Protein AF-A0AAE8JWR7-F1 (afdb_monomer)

Solvent-accessible surface area (backbone atoms only — not comparable to full-atom values): 7747 Å² total; per-residue (Å²): 88,60,59,65,15,40,36,37,37,22,40,83,88,65,50,77,41,30,56,37,60,14,38,91,87,15,54,72,77,66,66,55,80,62,84,82,65,73,45,80,43,56,35,34,37,34,39,30,42,90,88,67,53,69,51,78,73,47,78,49,76,48,76,40,84,80,80,75,82,65,78,40,45,83,74,44,78,41,83,70,53,89,47,20,29,38,39,32,32,39,33,50,57,68,29,57,35,38,34,21,43,77,88,66,48,76,28,30,65,46,55,16,38,91,86,11,44,33,75,40,62,34,80,42,59,53,76,94,75,92,77,57,74,48,65,47,85

Radius of gyration: 26.04 Å; Cα contacts (8 Å, |Δi|>4): 315; chains: 1; bounding box: 54×27×62 Å

Secondary structure (DSSP, 8-state):
--TTPEEEEE-TT--EEEEEE--TTS------SSPPPSEEEEEEEEEE-TT-PBPPPEEEEEEE--PPPPPPEEEEEEEEETTEEEEEEE-STT-EEEEE-TTS-EEEEEE--TTSEEEEE-SSPPPSS----EEE-

Mean predicted aligned error: 6.58 Å

Sequence (137 aa):
AEPGSTVIIRDEDGNELGRDTADENGDFEIVLDEPLTDGAHDLELIAQDKAGNESDPTKTTVDVDTEAPAAPILEAFDDIVDGTGIVRGSAEPGSTVVIRDADGREIGRGTADSDGRFAFRTTVPLEPGAHLLSVVA

Structure (mmCIF, N/CA/C/O backbone):
data_AF-A0AAE8JWR7-F1
#
_entry.id   AF-A0AAE8JWR7-F1
#
loop_
_atom_site.group_PDB
_atom_site.id
_atom_site.type_symbol
_atom_site.label_atom_id
_atom_site.label_alt_id
_atom_site.label_comp_id
_atom_site.label_asym_id
_atom_site.label_entity_id
_atom_site.label_seq_id
_atom_site.pdbx_PDB_ins_code
_atom_site.Cartn_x
_atom_site.Cartn_y
_atom_site.Cartn_z
_atom_site.occupancy
_atom_site.B_iso_or_equiv
_atom_site.auth_seq_id
_atom_site.auth_comp_id
_atom_site.auth_asym_id
_atom_site.auth_atom_id
_atom_site.pdbx_PDB_model_num
ATOM 1 N N . ALA A 1 1 ? -10.090 -0.420 28.018 1.00 87.81 1 ALA A N 1
ATOM 2 C CA . ALA A 1 1 ? -11.481 -0.587 28.494 1.00 87.81 1 ALA A CA 1
ATOM 3 C C . ALA A 1 1 ? -11.460 -1.165 29.911 1.00 87.81 1 ALA A C 1
ATOM 5 O O . ALA A 1 1 ? -10.375 -1.429 30.415 1.00 87.81 1 ALA A O 1
ATOM 6 N N . GLU A 1 2 ? -12.594 -1.318 30.600 1.00 93.38 2 GLU A N 1
ATOM 7 C CA . GLU A 1 2 ? -12.579 -2.014 31.897 1.00 93.38 2 GLU A CA 1
ATOM 8 C C . GLU A 1 2 ? -12.230 -3.501 31.702 1.00 93.38 2 GLU A C 1
ATOM 10 O O . GLU A 1 2 ? -12.697 -4.097 30.725 1.00 93.38 2 GLU A O 1
ATOM 15 N N . PRO A 1 3 ? -11.460 -4.129 32.607 1.00 96.69 3 PRO A N 1
ATOM 16 C CA . PRO A 1 3 ? -11.153 -5.549 32.502 1.00 96.69 3 PRO A CA 1
ATOM 17 C C . PRO A 1 3 ? -12.389 -6.441 32.373 1.00 96.69 3 PRO A C 1
ATOM 19 O O . PRO A 1 3 ? -13.305 -6.403 33.202 1.00 96.69 3 PRO A O 1
ATOM 22 N N . GLY A 1 4 ? -12.412 -7.277 31.337 1.00 95.12 4 GLY A N 1
ATOM 23 C CA . GLY A 1 4 ? -13.526 -8.174 31.043 1.00 95.12 4 GLY A CA 1
ATOM 24 C C . GLY A 1 4 ? -14.781 -7.498 30.476 1.00 95.12 4 GLY A C 1
ATOM 25 O O . GLY A 1 4 ? -15.827 -8.151 30.445 1.00 95.12 4 GLY A O 1
ATOM 26 N N . SER A 1 5 ? -14.708 -6.223 30.076 1.00 97.94 5 SER A N 1
ATOM 27 C CA . SER A 1 5 ? -15.733 -5.572 29.242 1.00 97.94 5 SER A CA 1
ATOM 28 C C . SER A 1 5 ? -15.616 -6.029 27.786 1.00 97.94 5 SER A C 1
ATOM 30 O O . SER A 1 5 ? -14.538 -6.416 27.340 1.00 97.94 5 SER A O 1
ATOM 32 N N . THR A 1 6 ? -16.723 -6.006 27.045 1.00 98.25 6 THR A N 1
ATOM 33 C CA . THR A 1 6 ? -16.723 -6.273 25.598 1.00 98.25 6 THR A CA 1
ATOM 34 C C . THR A 1 6 ? -16.490 -4.967 24.855 1.00 98.25 6 THR A C 1
ATOM 36 O O . THR A 1 6 ? -17.251 -4.021 25.033 1.00 98.25 6 THR A O 1
ATOM 39 N N . VAL A 1 7 ? -15.463 -4.907 24.020 1.00 98.25 7 VAL A N 1
ATOM 40 C CA . VAL A 1 7 ? -15.210 -3.795 23.105 1.00 98.25 7 VAL A CA 1
ATOM 41 C C . VAL A 1 7 ? -15.809 -4.143 21.748 1.00 98.25 7 VAL A C 1
ATOM 43 O O . VAL A 1 7 ? -15.621 -5.253 21.258 1.00 98.25 7 VAL A O 1
ATOM 46 N N . ILE A 1 8 ? -16.555 -3.210 21.165 1.00 98.19 8 ILE A N 1
ATOM 47 C CA . ILE A 1 8 ? -17.293 -3.388 19.912 1.00 98.19 8 ILE A CA 1
ATOM 48 C C . ILE A 1 8 ? -16.839 -2.306 18.932 1.00 98.19 8 ILE A C 1
ATOM 50 O O . ILE A 1 8 ? -16.802 -1.132 19.307 1.00 98.19 8 ILE A O 1
ATOM 54 N N . ILE A 1 9 ? -16.524 -2.698 17.696 1.00 98.12 9 ILE A N 1
ATOM 55 C CA . ILE A 1 9 ? -16.239 -1.798 16.571 1.00 98.12 9 ILE A CA 1
ATOM 56 C C . ILE A 1 9 ? -17.472 -1.748 15.666 1.00 98.12 9 ILE A C 1
ATOM 58 O O . ILE A 1 9 ? -18.018 -2.794 15.309 1.00 98.12 9 ILE A O 1
ATOM 62 N N . ARG A 1 10 ? -17.899 -0.544 15.282 1.00 97.56 10 ARG A N 1
ATOM 63 C CA . ARG A 1 10 ? -19.011 -0.293 14.356 1.00 97.56 10 ARG A CA 1
ATOM 64 C C . ARG A 1 10 ? -18.600 0.638 13.216 1.00 97.56 10 ARG A C 1
ATOM 66 O O . ARG A 1 10 ? -17.648 1.402 13.371 1.00 97.56 10 ARG A O 1
ATOM 73 N N . ASP A 1 11 ? -19.328 0.579 12.105 1.00 96.31 11 ASP A N 1
ATOM 74 C CA . ASP A 1 11 ? -19.281 1.591 11.042 1.00 96.31 11 ASP A CA 1
ATOM 75 C C . ASP A 1 11 ? -20.155 2.820 11.374 1.00 96.31 11 ASP A C 1
ATOM 77 O O . ASP A 1 11 ? -20.792 2.893 12.432 1.00 96.31 11 ASP A O 1
ATOM 81 N N . GLU A 1 12 ? -20.191 3.802 10.468 1.00 91.88 12 GLU A N 1
ATOM 82 C CA . GLU A 1 12 ? -20.984 5.030 10.624 1.00 91.88 12 GLU A CA 1
ATOM 83 C C . GLU A 1 12 ? -22.507 4.808 10.643 1.00 91.88 12 GLU A C 1
ATOM 85 O O . GLU A 1 12 ? -23.240 5.608 11.235 1.00 91.88 12 GLU A O 1
ATOM 90 N N . ASP A 1 13 ? -22.980 3.710 10.048 1.00 92.56 13 ASP A N 1
ATOM 91 C CA . ASP A 1 13 ? -24.387 3.302 10.032 1.00 92.56 13 ASP A CA 1
ATOM 92 C C . ASP A 1 13 ? -24.779 2.538 11.314 1.00 92.56 13 ASP A C 1
ATOM 94 O O . ASP A 1 13 ? -25.960 2.255 11.552 1.00 92.56 13 ASP A O 1
ATOM 98 N N . GLY A 1 14 ? -23.800 2.241 12.174 1.00 93.12 14 GLY A N 1
ATOM 99 C CA . GLY A 1 14 ? -23.965 1.513 13.426 1.00 93.12 14 GLY A CA 1
ATOM 100 C C . GLY A 1 14 ? -23.955 -0.007 13.265 1.00 93.12 14 GLY A C 1
ATOM 101 O O . GLY A 1 14 ? -24.296 -0.710 14.224 1.00 93.12 14 GLY A O 1
ATOM 102 N N . ASN A 1 15 ? -23.574 -0.530 12.097 1.00 95.56 15 ASN A N 1
ATOM 103 C CA . ASN A 1 15 ? -23.375 -1.961 11.907 1.00 95.56 15 ASN A CA 1
ATOM 104 C C . ASN A 1 15 ? -22.109 -2.391 12.636 1.00 95.56 15 ASN A C 1
ATOM 106 O O . ASN A 1 15 ? -21.088 -1.713 12.600 1.00 95.56 15 ASN A O 1
ATOM 110 N N . GLU A 1 16 ? -22.170 -3.535 13.302 1.00 97.38 16 GLU A N 1
ATOM 111 C CA . GLU A 1 16 ? -21.006 -4.088 13.973 1.00 97.38 16 GLU A CA 1
ATOM 112 C C . GLU A 1 16 ? -20.054 -4.748 12.980 1.00 97.38 16 GLU A C 1
ATOM 114 O O . GLU A 1 16 ? -20.476 -5.551 12.153 1.00 97.38 16 GLU A O 1
ATOM 119 N N . LEU A 1 17 ? -18.773 -4.413 13.107 1.00 97.81 17 LEU A N 1
ATOM 120 C CA . LEU A 1 17 ? -17.688 -4.938 12.280 1.00 97.81 17 LEU A CA 1
ATOM 121 C C . LEU A 1 17 ? -16.843 -5.976 13.023 1.00 97.81 17 LEU A C 1
ATOM 123 O O . LEU A 1 17 ? -16.087 -6.716 12.403 1.00 97.81 17 LEU A O 1
ATOM 127 N N . GLY A 1 18 ? -16.930 -6.001 14.351 1.00 98.06 18 GLY A N 1
ATOM 128 C CA . GLY A 1 18 ? -16.250 -6.974 15.192 1.00 98.06 18 GLY A CA 1
ATOM 129 C C . GLY A 1 18 ? -16.349 -6.618 16.671 1.00 98.06 18 GLY A C 1
ATOM 130 O O . GLY A 1 18 ? -16.698 -5.494 17.050 1.00 98.06 18 GLY A O 1
ATOM 131 N N . ARG A 1 19 ? -16.017 -7.584 17.527 1.00 97.94 19 ARG A N 1
ATOM 132 C CA . ARG A 1 19 ? -15.931 -7.389 18.977 1.00 97.94 19 ARG A CA 1
ATOM 133 C C . ARG A 1 19 ? -14.922 -8.334 19.614 1.00 97.94 19 ARG A C 1
ATOM 135 O O . ARG A 1 19 ? -14.739 -9.447 19.133 1.00 97.94 19 ARG A O 1
ATOM 142 N N . ASP A 1 20 ? -14.358 -7.928 20.744 1.00 98.00 20 ASP A N 1
ATOM 143 C CA . ASP A 1 20 ? -13.623 -8.832 21.633 1.00 98.00 20 ASP A CA 1
ATOM 144 C C . ASP A 1 20 ? -13.673 -8.343 23.089 1.00 98.00 20 ASP A C 1
ATOM 146 O O . ASP A 1 20 ? -14.162 -7.253 23.388 1.00 98.00 20 ASP A O 1
ATOM 150 N N . THR A 1 21 ? -13.215 -9.164 24.026 1.00 97.69 21 THR A N 1
ATOM 151 C CA . THR A 1 21 ? -13.169 -8.845 25.453 1.00 97.69 21 THR A CA 1
ATOM 152 C C . THR A 1 21 ? -11.838 -8.201 25.824 1.00 97.69 21 THR A C 1
ATOM 154 O O . THR A 1 21 ? -10.778 -8.710 25.475 1.00 97.69 21 THR A O 1
ATOM 157 N N . ALA A 1 22 ? -11.884 -7.118 26.599 1.00 97.62 22 ALA A N 1
ATOM 158 C CA . ALA A 1 22 ? -10.684 -6.510 27.157 1.00 97.62 22 ALA A CA 1
ATOM 159 C C . ALA A 1 22 ? -10.049 -7.401 28.238 1.00 97.62 22 ALA A C 1
ATOM 161 O O . ALA A 1 22 ? -10.749 -7.963 29.089 1.00 97.62 22 ALA A O 1
ATOM 162 N N . ASP A 1 23 ? -8.724 -7.506 28.223 1.00 97.31 23 ASP A N 1
ATOM 163 C CA . ASP A 1 23 ? -7.943 -8.329 29.141 1.00 97.31 23 ASP A CA 1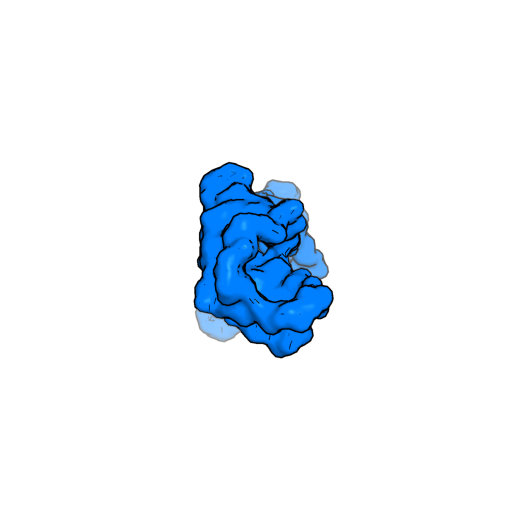
ATOM 164 C C . ASP A 1 23 ? -7.906 -7.760 30.576 1.00 97.31 23 ASP A C 1
ATOM 166 O O . ASP A 1 23 ? -8.571 -6.777 30.908 1.00 97.31 23 ASP A O 1
ATOM 170 N N . GLU A 1 24 ? -7.131 -8.385 31.469 1.00 96.94 24 GLU A N 1
ATOM 171 C CA . GLU A 1 24 ? -7.019 -7.944 32.868 1.00 96.94 24 GLU A CA 1
ATOM 172 C C . GLU A 1 24 ? -6.400 -6.543 33.038 1.00 96.94 24 GLU A C 1
ATOM 174 O O . GLU A 1 24 ? -6.609 -5.909 34.075 1.00 96.94 24 GLU A O 1
ATOM 179 N N . ASN A 1 25 ? -5.680 -6.047 32.029 1.00 96.38 25 ASN A N 1
ATOM 180 C CA . ASN A 1 25 ? -5.101 -4.704 31.989 1.00 96.38 25 ASN A CA 1
ATOM 181 C C . ASN A 1 25 ? -6.010 -3.696 31.266 1.00 96.38 25 ASN A C 1
ATOM 183 O O . ASN A 1 25 ? -5.771 -2.489 31.344 1.00 96.38 25 ASN A O 1
ATOM 187 N N . GLY A 1 26 ? -7.075 -4.169 30.615 1.00 94.75 26 GLY A N 1
ATOM 188 C CA . GLY A 1 26 ? -7.978 -3.358 29.808 1.00 94.75 26 GLY A CA 1
ATOM 189 C C . GLY A 1 26 ? -7.544 -3.204 28.348 1.00 94.75 26 GLY A C 1
ATOM 190 O O . GLY A 1 26 ? -8.156 -2.392 27.640 1.00 94.75 26 GLY A O 1
ATOM 191 N N . ASP A 1 27 ? -6.532 -3.955 27.913 1.00 96.56 27 ASP A N 1
ATOM 192 C CA . ASP A 1 27 ? -6.065 -4.023 26.530 1.00 96.56 27 ASP A CA 1
ATOM 193 C C . ASP A 1 27 ? -6.969 -4.958 25.715 1.00 96.56 27 ASP A C 1
ATOM 195 O O . ASP A 1 27 ? -7.602 -5.863 26.258 1.00 96.56 27 ASP A O 1
ATOM 199 N N . PHE A 1 28 ? -7.075 -4.729 24.408 1.00 96.12 28 PHE A N 1
ATOM 200 C CA . PHE A 1 28 ? -7.915 -5.529 23.516 1.00 96.12 28 PHE A CA 1
ATOM 201 C C . PHE A 1 28 ? -7.320 -5.576 22.108 1.00 96.12 28 PHE A C 1
ATOM 203 O O . PHE A 1 28 ? -6.664 -4.633 21.665 1.00 96.12 28 PHE A O 1
ATOM 210 N N . GLU A 1 29 ? -7.599 -6.660 21.396 1.00 96.94 29 GLU A N 1
ATOM 211 C CA . GLU A 1 29 ? -7.287 -6.842 19.982 1.00 96.94 29 GLU A CA 1
ATOM 212 C C . GLU A 1 29 ? -8.548 -7.393 19.319 1.00 96.94 29 GLU A C 1
ATOM 214 O O . GLU A 1 29 ? -9.080 -8.403 19.759 1.00 96.94 29 GLU A O 1
ATOM 219 N N . ILE A 1 30 ? -9.072 -6.709 18.302 1.00 96.69 30 ILE A N 1
ATOM 220 C CA . ILE A 1 30 ? -10.303 -7.128 17.623 1.00 96.69 30 ILE A CA 1
ATOM 221 C C . ILE A 1 30 ? -9.950 -7.501 16.195 1.00 96.69 30 ILE A C 1
ATOM 223 O O . ILE A 1 30 ? -9.411 -6.688 15.444 1.00 96.69 30 ILE A O 1
ATOM 227 N N . VAL A 1 31 ? -10.297 -8.726 15.817 1.00 95.94 31 VAL A N 1
ATOM 228 C CA . VAL A 1 31 ? -10.329 -9.149 14.418 1.00 95.94 31 VAL A CA 1
ATOM 229 C C . VAL A 1 31 ? -11.701 -8.779 13.867 1.00 95.94 31 VAL A C 1
ATOM 231 O O . VAL A 1 31 ? -12.714 -9.122 14.475 1.00 95.94 31 VAL A O 1
ATOM 234 N N . LEU A 1 32 ? -11.735 -8.056 12.748 1.00 96.38 32 LEU A N 1
ATOM 235 C CA . LEU A 1 32 ? -12.994 -7.745 12.075 1.00 96.38 32 LEU A CA 1
ATOM 236 C C . LEU A 1 32 ? -13.586 -9.012 11.450 1.00 96.38 32 LEU A C 1
ATOM 238 O O . LEU A 1 32 ? -12.848 -9.855 10.933 1.00 96.38 32 LEU A O 1
ATOM 242 N N . ASP A 1 33 ? -14.910 -9.123 11.478 1.00 96.88 33 ASP A N 1
ATOM 243 C CA . ASP A 1 33 ? -15.645 -10.255 10.906 1.00 96.88 33 ASP A CA 1
ATOM 244 C C . ASP A 1 33 ? -15.471 -10.317 9.381 1.00 96.88 33 ASP A C 1
ATOM 246 O O . ASP A 1 33 ? -15.346 -11.398 8.799 1.00 96.88 33 ASP A O 1
ATOM 250 N N . GLU A 1 34 ? -15.400 -9.146 8.745 1.00 94.25 34 GLU A N 1
ATOM 251 C CA . GLU A 1 34 ? -15.091 -8.975 7.329 1.00 94.25 34 GLU A CA 1
ATOM 252 C C . GLU A 1 34 ? -13.996 -7.911 7.147 1.00 94.25 34 GLU A C 1
ATOM 254 O O . GLU A 1 34 ? -13.946 -6.928 7.892 1.00 94.25 34 GLU A O 1
ATOM 259 N N . PRO A 1 35 ? -13.089 -8.085 6.168 1.00 93.56 35 PRO A N 1
ATOM 260 C CA . PRO A 1 35 ? -12.106 -7.062 5.850 1.00 93.56 35 PRO A CA 1
ATOM 261 C C . PRO A 1 35 ? -12.791 -5.813 5.288 1.00 93.56 35 PRO A C 1
ATOM 263 O O . PRO A 1 35 ? -13.733 -5.902 4.501 1.00 93.56 35 PRO A O 1
ATOM 266 N N . LEU A 1 36 ? -12.259 -4.646 5.643 1.00 95.56 36 LEU A N 1
ATOM 267 C CA . LEU A 1 36 ? -12.649 -3.383 5.026 1.00 95.56 36 LEU A CA 1
ATOM 268 C C . LEU A 1 36 ? -12.202 -3.350 3.558 1.00 95.56 36 LEU A C 1
ATOM 270 O O . LEU A 1 36 ? -11.153 -3.891 3.203 1.00 95.56 36 LEU A O 1
ATOM 274 N N . THR A 1 37 ? -12.996 -2.705 2.708 1.00 95.69 37 THR A N 1
ATOM 275 C CA . THR A 1 37 ? -12.606 -2.408 1.323 1.00 95.69 37 THR A CA 1
ATOM 276 C C . THR A 1 37 ? -11.612 -1.253 1.274 1.00 95.69 37 THR A C 1
ATOM 278 O O . THR A 1 37 ? -11.494 -0.509 2.242 1.00 95.69 37 THR A O 1
ATOM 281 N N . ASP A 1 38 ? -10.962 -1.034 0.134 1.00 95.81 38 ASP A N 1
ATOM 282 C CA . ASP A 1 38 ? -10.133 0.160 -0.045 1.00 95.81 38 ASP A CA 1
ATOM 283 C C . ASP A 1 38 ? -10.935 1.460 0.126 1.00 95.81 38 ASP A C 1
ATOM 285 O O . ASP A 1 38 ? -12.133 1.525 -0.185 1.00 95.81 38 ASP A O 1
ATOM 289 N N . GLY A 1 39 ? -10.250 2.498 0.601 1.00 96.75 39 GLY A N 1
ATOM 290 C CA . GLY A 1 39 ? -10.785 3.822 0.892 1.00 96.75 39 GLY A CA 1
ATOM 291 C C . GLY A 1 39 ? -10.879 4.140 2.385 1.00 96.75 39 GLY A C 1
ATOM 292 O O . GLY A 1 39 ? -10.433 3.384 3.249 1.00 96.75 39 GLY A O 1
ATOM 293 N N . ALA A 1 40 ? -11.467 5.302 2.674 1.00 97.50 40 ALA A N 1
ATOM 294 C CA . ALA A 1 40 ? -11.657 5.802 4.029 1.00 97.50 40 ALA A CA 1
ATOM 295 C C . ALA A 1 40 ? -12.904 5.195 4.691 1.00 97.50 40 ALA A C 1
ATOM 297 O O . ALA A 1 40 ? -13.988 5.207 4.107 1.00 97.50 40 ALA A O 1
ATOM 298 N N . HIS A 1 41 ? -12.751 4.746 5.937 1.00 97.19 41 HIS A N 1
ATOM 299 C CA . HIS A 1 41 ? -13.808 4.206 6.793 1.00 97.19 41 HIS A CA 1
ATOM 300 C C . HIS A 1 41 ? -13.839 4.952 8.120 1.00 97.19 41 HIS A C 1
ATOM 302 O O . HIS A 1 41 ? -12.837 4.988 8.840 1.00 97.19 41 HIS A O 1
ATOM 308 N N . ASP A 1 42 ? -14.997 5.510 8.459 1.00 97.31 42 ASP A N 1
ATOM 309 C CA . ASP A 1 42 ? -15.248 6.083 9.776 1.00 97.31 42 ASP A CA 1
ATOM 310 C C . ASP A 1 42 ? -15.763 4.992 10.717 1.00 97.31 42 ASP A C 1
ATOM 312 O O . ASP A 1 42 ? -16.799 4.370 10.482 1.00 97.31 42 ASP A O 1
ATOM 316 N N . LEU A 1 43 ? -15.008 4.755 11.786 1.00 97.44 43 LEU A N 1
ATOM 317 C CA . LEU A 1 43 ? -15.242 3.692 12.751 1.00 97.44 43 LEU A CA 1
ATOM 318 C C . LEU A 1 43 ? -15.571 4.261 14.126 1.00 97.44 43 LEU A C 1
ATOM 320 O O . LEU A 1 43 ? -15.012 5.272 14.569 1.00 97.44 43 LEU A O 1
ATOM 324 N N . GLU A 1 44 ? -16.434 3.547 14.835 1.00 97.44 44 GLU A N 1
ATOM 325 C CA . GLU A 1 44 ? -16.833 3.840 16.202 1.00 97.44 44 GLU A CA 1
ATOM 326 C C . GLU A 1 44 ? -16.497 2.670 17.130 1.00 97.44 44 GLU A C 1
ATOM 328 O O . GLU A 1 44 ? -16.826 1.521 16.846 1.00 97.44 44 GLU A O 1
ATOM 333 N N . LEU A 1 45 ? -15.854 2.967 18.260 1.00 97.31 45 LEU A N 1
ATOM 334 C CA . LEU A 1 45 ? -15.552 2.002 19.309 1.00 97.31 45 LEU A CA 1
ATOM 335 C C . LEU A 1 45 ? -16.335 2.331 20.573 1.00 97.31 45 LEU A C 1
ATOM 337 O O . LEU A 1 45 ? -16.279 3.460 21.069 1.00 97.31 45 LEU A O 1
ATOM 341 N N . ILE A 1 46 ? -16.985 1.319 21.138 1.00 97.12 46 ILE A N 1
ATOM 342 C CA . ILE A 1 46 ? -17.638 1.388 22.448 1.00 97.12 46 ILE A CA 1
ATOM 343 C C . ILE A 1 46 ? -17.185 0.224 23.329 1.00 97.12 46 ILE A C 1
ATOM 345 O O . ILE A 1 46 ? -16.853 -0.853 22.832 1.00 97.12 46 ILE A O 1
ATOM 349 N N . ALA A 1 47 ? -17.197 0.425 24.644 1.00 97.94 47 ALA A N 1
ATOM 350 C CA . ALA A 1 47 ? -17.035 -0.648 25.617 1.00 97.94 47 ALA A CA 1
ATOM 351 C C . ALA A 1 47 ? -18.364 -0.903 26.335 1.00 97.94 47 ALA A C 1
ATOM 353 O O . ALA A 1 47 ? -19.004 0.038 26.799 1.00 97.94 47 ALA A O 1
ATOM 354 N N . GLN A 1 48 ? -18.753 -2.169 26.448 1.00 97.94 48 GLN A N 1
ATOM 355 C CA . GLN A 1 48 ? -19.927 -2.629 27.177 1.00 97.94 48 GLN A CA 1
ATOM 356 C C . GLN A 1 48 ? -19.497 -3.450 28.398 1.00 97.94 48 GLN A C 1
ATOM 358 O O . GLN A 1 48 ? -18.795 -4.459 28.269 1.00 97.94 48 GLN A O 1
ATOM 363 N N . ASP A 1 49 ? -19.907 -3.028 29.593 1.00 96.75 49 ASP A N 1
ATOM 364 C CA . ASP A 1 49 ? -19.639 -3.776 30.825 1.00 96.75 49 ASP A CA 1
ATOM 365 C C . ASP A 1 49 ? -20.504 -5.054 30.934 1.00 96.75 49 ASP A C 1
ATOM 367 O O . ASP A 1 49 ? -21.423 -5.299 30.151 1.00 96.75 49 ASP A O 1
ATOM 371 N N . LYS A 1 50 ? -20.245 -5.892 31.947 1.00 93.00 50 LYS A N 1
ATOM 372 C CA . LYS A 1 50 ? -21.005 -7.143 32.169 1.00 93.00 50 LYS A CA 1
ATOM 373 C C . LYS A 1 50 ? -22.477 -6.925 32.536 1.00 93.00 50 LYS A C 1
ATOM 375 O O . LYS A 1 50 ? -23.257 -7.875 32.477 1.00 93.00 50 LYS A O 1
ATOM 380 N N . ALA A 1 51 ? -22.842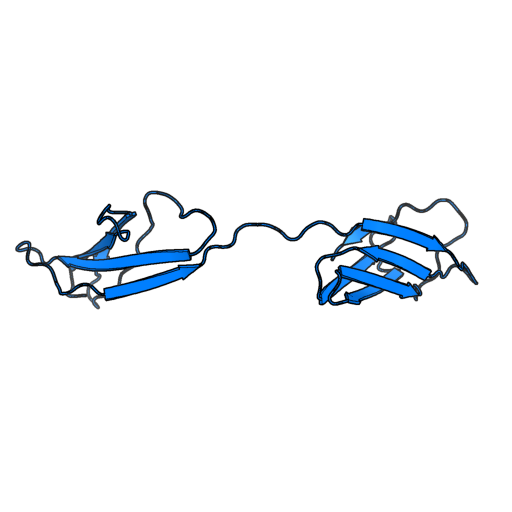 -5.723 32.975 1.00 95.38 51 ALA A N 1
ATOM 381 C CA . ALA A 1 51 ? -24.218 -5.348 33.277 1.00 95.38 51 ALA A CA 1
ATOM 382 C C . ALA A 1 51 ? -24.956 -4.799 32.039 1.00 95.38 51 ALA A C 1
ATOM 384 O O . ALA A 1 51 ? -26.174 -4.632 32.099 1.00 95.38 51 ALA A O 1
ATOM 385 N N . GLY A 1 52 ? -24.245 -4.576 30.928 1.00 95.50 52 GLY A N 1
ATOM 386 C CA . GLY A 1 52 ? -24.777 -4.077 29.664 1.00 95.50 52 GLY A CA 1
ATOM 387 C C . GLY A 1 52 ? -24.703 -2.557 29.499 1.00 95.50 52 GLY A C 1
ATOM 388 O O . GLY A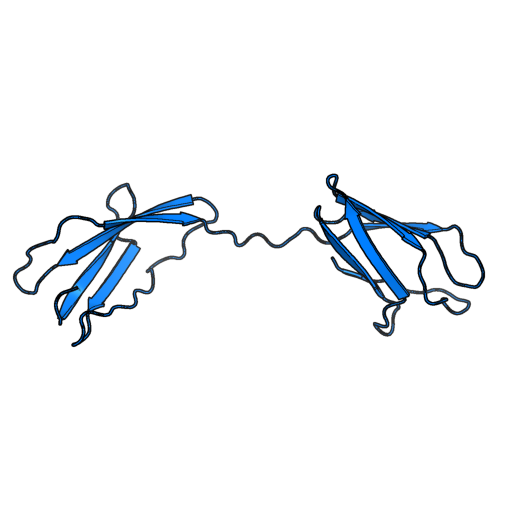 1 52 ? -25.322 -2.038 28.573 1.00 95.50 52 GLY A O 1
ATOM 389 N N . ASN A 1 53 ? -23.987 -1.832 30.364 1.00 96.62 53 ASN A N 1
ATOM 390 C CA . ASN A 1 53 ? -23.808 -0.386 30.205 1.00 96.62 53 ASN A CA 1
ATOM 391 C C . ASN A 1 53 ? -22.744 -0.103 29.138 1.00 96.62 53 ASN A C 1
ATOM 393 O O . ASN A 1 53 ? -21.653 -0.668 29.205 1.00 96.62 53 ASN A O 1
ATOM 397 N N . GLU A 1 54 ? -23.051 0.780 28.186 1.00 96.81 54 GLU A N 1
ATOM 398 C CA . GLU A 1 54 ? -22.127 1.211 27.130 1.00 96.81 54 GLU A CA 1
ATOM 399 C C . GLU A 1 54 ? -21.404 2.516 27.515 1.00 96.81 54 GLU A C 1
ATOM 401 O O . GLU A 1 54 ? -21.968 3.382 28.191 1.00 96.81 54 GLU A O 1
ATOM 406 N N . SER A 1 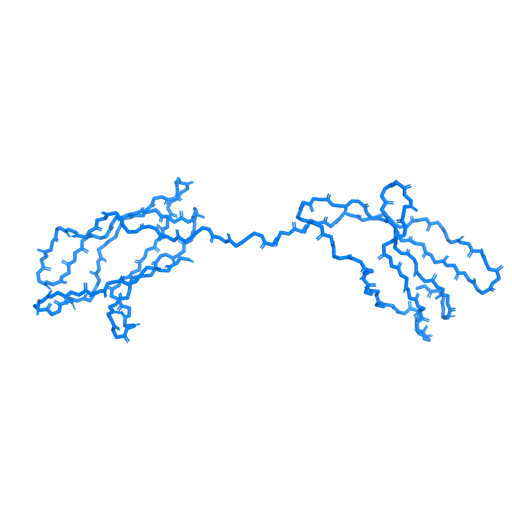55 ? -20.150 2.657 27.084 1.00 97.19 55 SER A N 1
ATOM 407 C CA . SER A 1 55 ? -19.391 3.908 27.167 1.00 97.19 55 SER A CA 1
ATOM 408 C C . SER A 1 55 ? -19.855 4.935 26.130 1.00 97.19 55 SER A C 1
ATOM 410 O O . SER A 1 55 ? -20.536 4.598 25.164 1.00 97.19 55 SER A O 1
ATOM 412 N N . ASP A 1 56 ? -19.385 6.179 26.2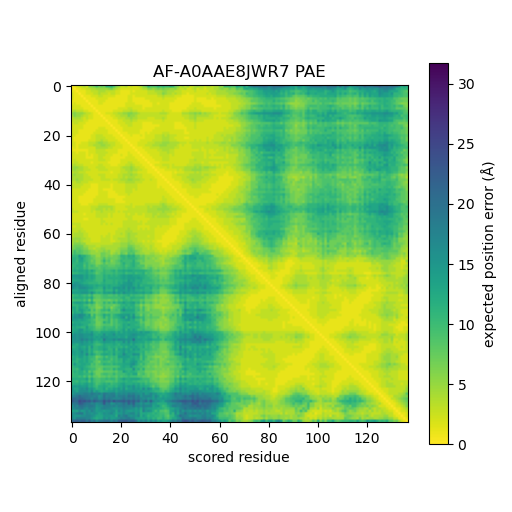63 1.00 96.44 56 ASP A N 1
ATOM 413 C CA . ASP A 1 56 ? -19.399 7.111 25.133 1.00 96.44 56 ASP A CA 1
ATOM 414 C C . ASP A 1 56 ? -18.549 6.552 23.969 1.00 96.44 56 ASP A C 1
ATOM 416 O O . ASP A 1 56 ? -17.543 5.868 24.215 1.00 96.44 56 ASP A O 1
ATOM 420 N N . PRO A 1 57 ? -18.922 6.840 22.709 1.00 95.69 57 PRO A N 1
ATOM 421 C CA . PRO A 1 57 ? -18.200 6.352 21.545 1.00 95.69 57 PRO A CA 1
ATOM 422 C C . PRO A 1 57 ? -16.869 7.068 21.316 1.00 95.69 57 PRO A C 1
ATOM 424 O O . PRO A 1 57 ? -16.767 8.294 21.405 1.00 95.69 57 PRO A O 1
ATOM 427 N N . THR A 1 58 ? -15.854 6.296 20.931 1.00 96.56 58 THR A N 1
ATOM 428 C CA . THR A 1 58 ? -14.586 6.807 20.395 1.00 96.56 58 THR A CA 1
ATOM 429 C C . THR A 1 58 ? -14.595 6.679 18.879 1.00 96.56 58 THR A C 1
ATOM 431 O O . THR A 1 58 ? -14.765 5.580 18.363 1.00 96.56 58 THR A O 1
ATOM 434 N N . LYS A 1 59 ? -14.392 7.789 18.164 1.00 96.62 59 LYS A N 1
ATOM 435 C CA . LYS A 1 59 ? -14.403 7.819 16.696 1.00 96.62 59 LYS A CA 1
ATOM 436 C C . LYS A 1 59 ? -12.994 7.864 16.125 1.00 96.62 59 LYS A C 1
ATOM 438 O O . LYS A 1 59 ? -12.147 8.591 16.647 1.00 96.62 59 LYS A O 1
ATOM 443 N N . THR A 1 60 ? -12.763 7.132 15.044 1.00 96.12 60 THR A N 1
ATOM 444 C CA . THR A 1 60 ? -11.509 7.155 14.286 1.00 96.12 60 THR A CA 1
ATOM 445 C C . THR A 1 60 ? -11.780 6.935 12.806 1.00 96.12 60 THR A C 1
ATOM 447 O O . THR A 1 60 ? -12.735 6.256 12.454 1.00 96.12 60 THR A O 1
ATOM 450 N N . THR A 1 61 ? -10.910 7.460 11.950 1.00 97.12 61 THR A N 1
ATOM 451 C CA . THR A 1 61 ? -10.926 7.170 10.514 1.00 97.12 61 THR A CA 1
ATOM 452 C C . THR A 1 61 ? -9.749 6.260 10.187 1.00 97.12 61 THR A C 1
ATOM 454 O O . THR A 1 61 ? -8.636 6.491 10.673 1.00 97.12 61 THR A O 1
ATOM 457 N N . VAL A 1 62 ? -9.990 5.229 9.385 1.00 95.94 62 VAL A N 1
ATOM 458 C CA . VAL A 1 62 ? -8.963 4.331 8.846 1.00 95.94 62 VAL A CA 1
ATOM 459 C C . VAL A 1 62 ? -9.024 4.406 7.328 1.00 95.94 62 VAL A C 1
ATOM 461 O O . VAL A 1 62 ? -10.105 4.326 6.759 1.00 95.94 62 VAL A O 1
ATOM 464 N N . ASP A 1 63 ? -7.875 4.566 6.681 1.00 96.88 63 ASP A N 1
ATOM 465 C CA . ASP A 1 63 ? -7.761 4.509 5.225 1.00 96.88 63 ASP A CA 1
ATOM 466 C C . ASP A 1 63 ? -7.083 3.189 4.849 1.00 96.88 63 ASP A C 1
ATOM 468 O O . ASP A 1 63 ? -6.009 2.868 5.371 1.00 96.88 63 ASP A O 1
ATOM 472 N N . VAL A 1 64 ? -7.766 2.390 4.035 1.00 96.88 64 VAL A N 1
ATOM 473 C CA . VAL A 1 64 ? -7.294 1.083 3.578 1.00 96.88 64 VAL A CA 1
ATOM 474 C C . VAL A 1 64 ? -6.887 1.207 2.119 1.00 96.88 64 VAL A C 1
ATOM 476 O O . VAL A 1 64 ? -7.666 1.667 1.291 1.00 96.88 64 VAL A O 1
ATOM 479 N N . ASP A 1 65 ? -5.670 0.774 1.812 1.00 93.75 65 ASP A N 1
ATOM 480 C CA . ASP A 1 65 ? -5.149 0.726 0.450 1.00 93.75 65 ASP A CA 1
ATOM 481 C C . ASP A 1 65 ? -4.481 -0.630 0.222 1.00 93.75 65 ASP A C 1
ATOM 483 O O . ASP A 1 65 ? -3.451 -0.952 0.829 1.00 93.75 65 ASP A O 1
ATOM 487 N N . THR A 1 66 ? -5.120 -1.455 -0.601 1.00 93.44 66 THR A N 1
ATOM 488 C CA . THR A 1 66 ? -4.639 -2.782 -0.987 1.00 93.44 66 THR A CA 1
ATOM 489 C C . THR A 1 66 ? -4.254 -2.859 -2.461 1.00 93.44 66 THR A C 1
ATOM 491 O O . THR A 1 66 ? -3.766 -3.909 -2.900 1.00 93.44 66 THR A O 1
ATOM 494 N N . GLU A 1 67 ? -4.409 -1.771 -3.219 1.00 88.88 67 GLU A N 1
ATOM 495 C CA . GLU A 1 67 ? -4.071 -1.741 -4.636 1.00 88.88 67 GLU A CA 1
ATOM 496 C C . GLU A 1 67 ? -2.548 -1.746 -4.803 1.00 88.88 67 GLU A C 1
ATOM 498 O O . GLU A 1 67 ? -1.810 -0.895 -4.303 1.00 88.88 67 GLU A O 1
ATOM 503 N N . ALA A 1 68 ? -2.044 -2.748 -5.521 1.00 85.12 68 ALA A N 1
ATOM 504 C CA . ALA A 1 68 ? -0.624 -2.816 -5.821 1.00 85.12 68 ALA A CA 1
ATOM 505 C C . ALA A 1 68 ? -0.243 -1.742 -6.858 1.00 85.12 68 ALA A C 1
ATOM 507 O O . ALA A 1 68 ? -1.007 -1.495 -7.795 1.00 85.12 68 ALA A O 1
ATOM 508 N N . PRO A 1 69 ? 0.976 -1.182 -6.790 1.00 82.25 69 PRO A N 1
ATOM 509 C CA . PRO A 1 69 ? 1.506 -0.338 -7.852 1.00 82.25 69 PRO A CA 1
ATOM 510 C C . PRO A 1 69 ? 1.405 -0.979 -9.239 1.00 82.25 69 PRO A C 1
ATOM 512 O O . PRO A 1 69 ? 1.647 -2.178 -9.419 1.00 82.25 69 PRO A O 1
ATOM 515 N N . ALA A 1 70 ? 1.121 -0.162 -10.255 1.00 85.31 70 ALA A N 1
ATOM 516 C CA . ALA A 1 70 ? 1.142 -0.618 -11.639 1.00 85.31 70 ALA A CA 1
ATOM 517 C C . ALA A 1 70 ? 2.556 -1.067 -12.044 1.00 85.31 70 ALA A C 1
ATOM 519 O O . ALA A 1 70 ? 3.544 -0.371 -11.800 1.00 85.31 70 ALA A O 1
ATOM 520 N N . ALA A 1 71 ? 2.652 -2.214 -12.723 1.00 87.44 71 ALA A N 1
ATOM 521 C CA . ALA A 1 71 ? 3.929 -2.702 -13.226 1.00 87.44 71 ALA A CA 1
ATOM 522 C C . ALA A 1 71 ? 4.559 -1.687 -14.201 1.00 87.44 71 ALA A C 1
ATOM 524 O O . ALA A 1 71 ? 3.858 -1.121 -15.048 1.00 87.44 71 ALA A O 1
ATOM 525 N N . PRO A 1 72 ? 5.882 -1.480 -14.140 1.00 90.94 72 PRO A N 1
ATOM 526 C CA . PRO A 1 72 ? 6.558 -0.590 -15.068 1.00 90.94 72 PRO A CA 1
ATOM 527 C C . PRO A 1 72 ? 6.537 -1.137 -16.498 1.00 90.94 72 PRO A C 1
ATOM 529 O O . PRO A 1 72 ? 6.606 -2.344 -16.741 1.00 90.94 72 PRO A O 1
ATOM 532 N N . ILE A 1 73 ? 6.507 -0.224 -17.461 1.00 93.44 73 ILE A N 1
ATOM 533 C CA . ILE A 1 73 ? 6.522 -0.505 -18.893 1.00 93.44 73 ILE A CA 1
ATOM 534 C C . ILE A 1 73 ? 7.857 -0.028 -19.451 1.00 93.44 73 ILE A C 1
ATOM 536 O O . ILE A 1 73 ? 8.232 1.130 -19.283 1.00 93.44 73 ILE A O 1
ATOM 540 N N . LEU A 1 74 ? 8.565 -0.916 -20.147 1.00 93.75 74 LEU A N 1
ATOM 541 C CA . LEU A 1 74 ? 9.730 -0.555 -20.945 1.00 93.75 74 LEU A CA 1
ATOM 542 C C . LEU A 1 74 ? 9.269 -0.232 -22.371 1.00 93.75 74 LE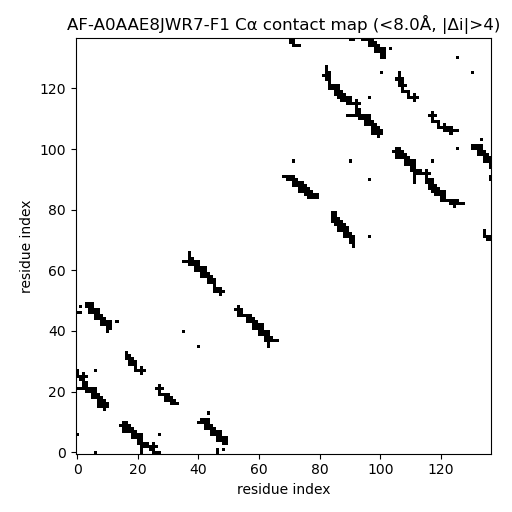U A C 1
ATOM 544 O O . LEU A 1 74 ? 8.808 -1.117 -23.088 1.00 93.75 74 LEU A O 1
ATOM 548 N N . GLU A 1 75 ? 9.397 1.026 -22.783 1.00 94.75 75 GLU A N 1
ATOM 549 C CA . GLU A 1 75 ? 8.997 1.482 -24.120 1.00 94.75 75 GLU A CA 1
ATOM 550 C C . GLU A 1 75 ? 10.138 1.356 -25.129 1.00 94.75 75 GLU A C 1
ATOM 552 O O . GLU A 1 75 ? 9.917 0.979 -26.281 1.00 94.75 75 GLU A O 1
ATOM 557 N N . ALA A 1 76 ? 11.365 1.674 -24.707 1.00 93.62 76 ALA A N 1
ATOM 558 C CA . ALA A 1 76 ? 12.528 1.645 -25.582 1.00 93.62 76 ALA A CA 1
ATOM 559 C C . ALA A 1 76 ? 13.822 1.317 -24.834 1.00 93.62 76 ALA A C 1
ATOM 561 O O . ALA A 1 76 ? 14.014 1.693 -23.675 1.00 93.62 76 ALA A O 1
ATOM 562 N N . PHE A 1 77 ? 14.735 0.669 -25.559 1.00 92.94 77 PHE A N 1
ATOM 563 C CA . PHE A 1 77 ? 16.148 0.569 -25.221 1.00 92.94 77 PHE A CA 1
ATOM 564 C C . PHE A 1 77 ? 16.971 0.867 -26.477 1.00 92.94 77 PHE A C 1
ATOM 566 O O . PHE A 1 77 ? 17.009 0.061 -27.408 1.00 92.94 77 PHE A O 1
ATOM 573 N N . ASP A 1 78 ? 17.570 2.051 -26.534 1.00 93.88 78 ASP A N 1
ATOM 574 C CA . ASP A 1 78 ? 18.235 2.579 -27.728 1.00 93.88 78 ASP A CA 1
ATOM 575 C C . ASP A 1 78 ? 19.534 3.325 -27.369 1.00 93.88 78 ASP A C 1
ATOM 577 O O . ASP A 1 78 ? 20.061 3.178 -26.265 1.00 93.88 78 ASP A O 1
ATOM 581 N N . ASP A 1 79 ? 20.104 4.071 -28.322 1.00 94.56 79 ASP A N 1
ATOM 582 C CA . ASP A 1 79 ? 21.357 4.818 -28.138 1.00 94.56 79 ASP A CA 1
ATOM 583 C C . ASP A 1 79 ? 22.496 3.931 -27.586 1.00 94.56 79 ASP A C 1
ATOM 585 O O . ASP A 1 79 ? 23.282 4.322 -26.704 1.00 94.56 79 ASP A O 1
ATOM 589 N N . ILE A 1 80 ? 22.549 2.700 -28.119 1.00 93.12 80 ILE A N 1
ATOM 590 C CA . ILE A 1 80 ? 23.476 1.653 -27.696 1.00 93.12 80 ILE A CA 1
ATOM 591 C C . ILE A 1 80 ? 24.902 2.016 -28.112 1.00 93.12 80 ILE A C 1
ATOM 593 O O . ILE A 1 80 ? 25.213 2.103 -29.300 1.00 93.12 80 ILE A O 1
ATOM 597 N N . VAL A 1 81 ? 25.782 2.181 -27.126 1.00 93.88 81 VAL A N 1
ATOM 598 C CA . VAL A 1 81 ? 27.223 2.404 -27.302 1.00 93.88 81 VAL A CA 1
ATOM 599 C C . VAL A 1 81 ? 27.958 1.553 -26.275 1.00 93.88 81 VAL A C 1
ATOM 601 O O . VAL A 1 81 ? 27.632 1.595 -25.086 1.00 93.88 81 VAL A O 1
ATOM 604 N N . ASP A 1 82 ? 28.915 0.751 -26.746 1.00 92.81 82 ASP A N 1
ATOM 605 C CA . ASP A 1 82 ? 29.716 -0.169 -25.929 1.00 92.81 82 ASP A CA 1
ATOM 606 C C . ASP A 1 82 ? 28.866 -1.070 -25.014 1.00 92.81 82 ASP A C 1
ATOM 608 O O . ASP A 1 82 ? 29.180 -1.269 -23.847 1.00 92.81 82 ASP A O 1
ATOM 612 N N . GLY A 1 83 ? 27.736 -1.571 -25.528 1.00 90.81 83 GLY A N 1
ATOM 613 C CA . GLY A 1 83 ? 26.820 -2.460 -24.799 1.00 90.81 83 GLY A CA 1
ATOM 614 C C . GLY A 1 83 ? 25.916 -1.768 -23.769 1.00 90.81 83 GLY A C 1
ATOM 615 O O . GLY A 1 83 ? 25.052 -2.424 -23.193 1.00 90.81 83 GLY A O 1
ATOM 616 N N . THR A 1 84 ? 26.061 -0.458 -23.547 1.00 94.88 84 THR A N 1
ATOM 617 C CA . THR A 1 84 ? 25.166 0.349 -22.694 1.00 94.88 84 THR A CA 1
ATOM 618 C C . THR A 1 84 ? 24.193 1.153 -23.543 1.00 94.88 84 THR A C 1
ATOM 620 O O . THR A 1 84 ? 24.546 1.558 -24.647 1.00 94.88 84 THR A O 1
ATOM 623 N N . GLY A 1 85 ? 22.997 1.439 -23.037 1.00 94.81 85 GLY A N 1
ATOM 624 C CA . GLY A 1 85 ? 21.945 2.127 -23.786 1.00 94.81 85 GLY A CA 1
ATOM 625 C C . GLY A 1 85 ? 21.074 3.012 -22.917 1.00 94.81 85 GLY A C 1
ATOM 626 O O . GLY A 1 85 ? 21.161 2.955 -21.692 1.00 94.81 85 GLY A O 1
ATOM 627 N N . ILE A 1 86 ? 20.237 3.830 -23.543 1.00 96.38 86 ILE A N 1
ATOM 628 C CA . ILE A 1 86 ? 19.206 4.606 -22.857 1.00 96.38 86 ILE A CA 1
ATOM 629 C C . ILE A 1 86 ? 17.931 3.770 -22.799 1.00 96.38 86 ILE A C 1
ATOM 631 O O . ILE A 1 86 ? 17.418 3.340 -23.829 1.00 96.38 86 ILE A O 1
ATOM 635 N N . VAL A 1 87 ? 17.420 3.550 -21.589 1.00 95.94 87 VAL A N 1
ATOM 636 C CA . VAL A 1 87 ? 16.088 2.982 -21.365 1.00 95.94 87 VAL A CA 1
ATOM 637 C C . VAL A 1 87 ? 15.077 4.103 -21.186 1.00 95.94 87 VAL A C 1
ATOM 639 O O . VAL A 1 87 ? 15.363 5.085 -20.497 1.00 95.94 87 VAL A O 1
ATOM 642 N N . ARG A 1 88 ? 13.903 3.952 -21.798 1.00 97.00 88 ARG A N 1
ATOM 643 C CA . ARG A 1 88 ? 12.753 4.850 -21.634 1.00 97.00 88 ARG A CA 1
ATOM 644 C C . ARG A 1 88 ? 11.501 4.041 -21.339 1.00 97.00 88 ARG A C 1
ATOM 646 O O . ARG A 1 88 ? 11.345 2.934 -21.864 1.00 97.00 88 ARG A O 1
ATOM 653 N N . GLY A 1 89 ? 10.620 4.599 -20.525 1.00 96.19 89 GLY A N 1
ATOM 654 C CA . GLY A 1 89 ? 9.346 3.974 -20.224 1.00 96.19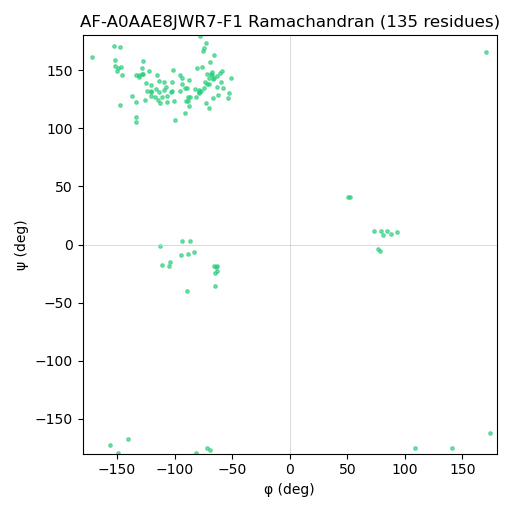 89 GLY A CA 1
ATOM 655 C C . GLY A 1 89 ? 8.548 4.703 -19.158 1.00 96.19 89 GLY A C 1
ATOM 656 O O . GLY A 1 89 ? 8.824 5.867 -18.848 1.00 96.19 89 GLY A O 1
ATOM 657 N N . SER A 1 90 ? 7.576 3.993 -18.590 1.00 96.19 90 SER A N 1
ATOM 658 C CA . SER A 1 90 ? 6.705 4.504 -17.535 1.00 96.19 90 SER A CA 1
ATOM 659 C C . SER A 1 90 ? 6.657 3.588 -16.315 1.00 96.19 90 SER A C 1
ATOM 661 O O . SER A 1 90 ? 6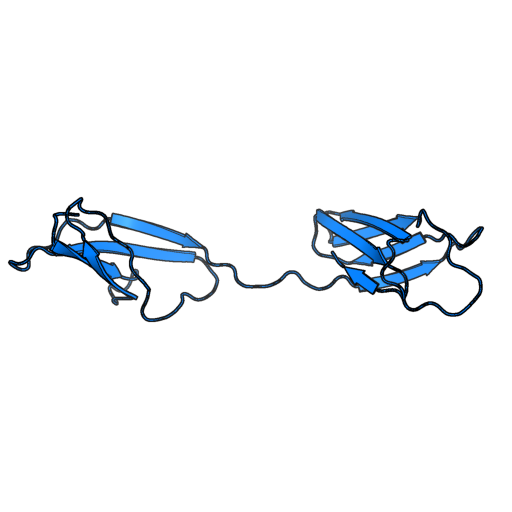.725 2.369 -16.448 1.00 96.19 90 SER A O 1
ATOM 663 N N . ALA A 1 91 ? 6.508 4.167 -15.131 1.00 96.00 91 ALA A N 1
ATOM 664 C CA . ALA A 1 91 ? 6.284 3.474 -13.865 1.00 96.00 91 ALA A CA 1
ATOM 665 C C . ALA A 1 91 ? 5.438 4.364 -12.940 1.00 96.00 91 ALA A C 1
ATOM 667 O O . ALA A 1 91 ? 5.070 5.478 -13.319 1.00 96.00 91 ALA A O 1
ATOM 668 N N . GLU A 1 92 ? 5.133 3.899 -11.730 1.00 93.88 92 GLU A N 1
ATOM 669 C CA . GLU A 1 92 ? 4.463 4.740 -10.737 1.00 93.88 92 GLU A CA 1
ATOM 670 C C . GLU A 1 92 ? 5.299 6.008 -10.445 1.00 93.88 92 GLU A C 1
ATOM 672 O O . GLU A 1 92 ? 6.520 5.904 -10.286 1.00 93.88 92 GLU A O 1
ATOM 677 N N . PRO A 1 93 ? 4.704 7.214 -10.393 1.00 94.75 93 PRO A N 1
ATOM 678 C CA . PRO A 1 93 ? 5.448 8.439 -10.113 1.00 94.75 93 PRO A CA 1
ATOM 679 C C . PRO A 1 93 ? 6.286 8.359 -8.830 1.00 94.75 93 PRO A C 1
ATOM 681 O O . PRO A 1 93 ? 5.796 7.983 -7.770 1.00 94.75 93 PRO A O 1
ATOM 684 N N . GLY A 1 94 ? 7.566 8.729 -8.912 1.00 92.50 94 GLY A N 1
ATOM 685 C CA . GLY A 1 94 ? 8.498 8.665 -7.780 1.00 92.50 94 GLY A CA 1
ATOM 686 C C . GLY A 1 94 ? 9.056 7.271 -7.461 1.00 92.50 94 GLY A C 1
ATOM 687 O O . GLY A 1 94 ? 9.963 7.171 -6.631 1.00 92.50 94 GLY A O 1
ATOM 688 N N . SER A 1 95 ? 8.586 6.213 -8.132 1.00 95.06 95 SER A N 1
ATOM 689 C CA . SER A 1 95 ? 9.110 4.849 -7.965 1.00 95.06 95 SER A CA 1
ATOM 690 C C . SER A 1 95 ? 10.531 4.689 -8.518 1.00 95.06 95 SER A C 1
ATOM 692 O O . SER A 1 95 ? 10.993 5.453 -9.377 1.00 95.06 95 SER A O 1
ATOM 694 N N . THR A 1 96 ? 11.257 3.687 -8.010 1.00 95.25 96 THR A N 1
ATOM 695 C CA . THR A 1 96 ? 12.636 3.395 -8.431 1.00 95.25 96 THR A CA 1
ATOM 696 C C . THR A 1 96 ? 12.652 2.246 -9.423 1.00 95.25 96 THR A C 1
ATOM 698 O O . THR A 1 96 ? 12.566 1.083 -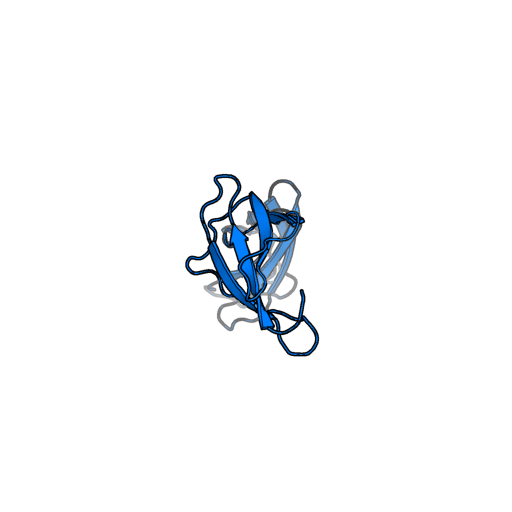9.053 1.00 95.25 96 THR A O 1
ATOM 701 N N . VAL A 1 97 ? 12.896 2.572 -10.685 1.00 96.12 97 VAL A N 1
ATOM 702 C CA . VAL A 1 97 ? 12.947 1.614 -11.784 1.00 96.12 97 VAL A CA 1
ATOM 703 C C . VAL A 1 97 ? 14.304 0.921 -11.834 1.00 96.12 97 VAL A C 1
ATOM 705 O O . VAL A 1 97 ? 15.344 1.575 -11.935 1.00 96.12 97 VAL A O 1
ATOM 708 N N . VAL A 1 98 ? 14.300 -0.410 -11.838 1.00 95.38 98 VAL A N 1
ATOM 709 C CA . VAL A 1 98 ? 15.481 -1.271 -11.961 1.00 95.38 98 VAL A CA 1
ATOM 710 C C . VAL A 1 98 ? 15.343 -2.157 -13.197 1.00 95.38 98 VAL A C 1
ATOM 712 O O . VAL A 1 98 ? 14.357 -2.878 -13.349 1.00 95.38 98 VAL A O 1
ATOM 715 N N . ILE A 1 99 ? 16.362 -2.146 -14.060 1.00 95.31 99 ILE A N 1
ATOM 716 C CA . ILE A 1 99 ? 16.457 -3.030 -15.230 1.00 95.31 99 ILE A CA 1
ATOM 717 C C . ILE A 1 99 ? 17.439 -4.149 -14.925 1.00 95.31 99 ILE A C 1
ATOM 719 O O . ILE A 1 99 ? 18.564 -3.895 -14.479 1.00 95.31 99 ILE A O 1
ATOM 723 N N . ARG A 1 100 ? 17.027 -5.387 -15.196 1.00 93.75 100 ARG A N 1
ATOM 724 C CA . ARG A 1 100 ? 17.854 -6.586 -15.033 1.00 93.75 100 ARG A CA 1
ATOM 725 C C . ARG A 1 100 ? 17.982 -7.354 -16.341 1.00 93.75 100 ARG A C 1
ATOM 727 O O . ARG A 1 100 ? 17.060 -7.328 -17.158 1.00 93.75 100 ARG A O 1
ATOM 734 N N . ASP A 1 101 ? 19.118 -8.020 -16.516 1.00 90.75 101 ASP A N 1
ATOM 735 C CA . ASP A 1 101 ? 19.322 -9.005 -17.580 1.00 90.75 101 ASP A CA 1
ATOM 736 C C . ASP A 1 101 ? 18.653 -10.354 -17.247 1.00 90.75 101 ASP A C 1
ATOM 738 O O . ASP A 1 101 ? 18.026 -10.521 -16.196 1.00 90.75 101 ASP A O 1
ATOM 742 N N . ALA A 1 102 ? 18.772 -11.318 -18.163 1.00 88.69 102 ALA A N 1
ATOM 743 C CA . ALA A 1 102 ? 18.133 -12.629 -18.057 1.00 88.69 102 ALA A CA 1
ATOM 744 C C . ALA A 1 102 ? 18.623 -13.467 -16.859 1.00 88.69 102 ALA A C 1
ATOM 746 O O . ALA A 1 102 ? 17.886 -14.332 -16.386 1.00 88.69 102 ALA A O 1
ATOM 747 N N . ASP A 1 103 ? 19.824 -13.187 -16.346 1.00 88.44 103 ASP A N 1
ATOM 748 C CA . ASP A 1 103 ? 20.386 -13.835 -15.155 1.00 88.44 103 ASP A CA 1
ATOM 749 C C . ASP A 1 103 ? 19.956 -13.122 -13.855 1.00 88.44 103 ASP A C 1
ATOM 751 O O . ASP A 1 103 ? 20.367 -13.491 -12.752 1.00 88.44 103 ASP A O 1
ATOM 755 N N . GLY A 1 104 ? 19.117 -12.085 -13.967 1.00 89.81 104 GLY A N 1
ATOM 756 C CA . GLY A 1 104 ? 18.616 -11.283 -12.853 1.00 89.81 104 GLY A CA 1
ATOM 757 C C . GLY A 1 104 ? 19.592 -10.205 -12.375 1.00 89.81 104 GLY A C 1
ATOM 758 O O . GLY A 1 104 ? 19.343 -9.554 -11.348 1.00 89.81 104 GLY A O 1
ATOM 759 N N . ARG A 1 105 ? 20.696 -9.976 -13.092 1.00 92.00 105 ARG A N 1
ATOM 760 C CA . ARG A 1 105 ? 21.713 -8.995 -12.713 1.00 92.00 105 ARG A CA 1
ATOM 761 C C . ARG A 1 105 ? 21.245 -7.593 -13.088 1.00 92.00 105 ARG A C 1
ATOM 763 O O . ARG A 1 105 ? 20.800 -7.352 -14.202 1.00 92.00 105 ARG A O 1
ATOM 770 N N . GLU A 1 106 ? 21.365 -6.645 -12.163 1.00 95.62 106 GLU A N 1
ATOM 771 C CA . GLU A 1 106 ? 21.019 -5.242 -12.420 1.00 95.62 106 GLU A CA 1
ATOM 772 C C . GLU A 1 106 ? 21.975 -4.622 -13.454 1.00 95.62 106 GLU A C 1
ATOM 774 O O . GLU A 1 106 ? 23.200 -4.663 -13.294 1.00 95.62 106 GLU A O 1
ATOM 779 N N . ILE A 1 107 ? 21.408 -4.045 -14.516 1.00 95.19 107 ILE A N 1
ATOM 780 C CA . ILE A 1 107 ? 22.150 -3.378 -15.596 1.00 95.19 107 ILE A CA 1
ATOM 781 C C . ILE A 1 107 ? 21.946 -1.859 -15.599 1.00 95.19 107 ILE A C 1
ATOM 783 O O . ILE A 1 107 ? 22.745 -1.127 -16.185 1.00 95.19 107 ILE A O 1
ATOM 787 N N . GLY A 1 108 ? 20.909 -1.367 -14.920 1.00 95.75 108 GLY A N 1
ATOM 788 C CA . GLY A 1 108 ? 20.670 0.058 -14.736 1.00 95.75 108 GLY A CA 1
ATOM 789 C C . GLY A 1 108 ? 19.532 0.345 -13.761 1.00 95.75 108 GLY A C 1
ATOM 790 O O . GLY A 1 108 ? 18.693 -0.519 -13.499 1.00 95.75 108 GLY A O 1
ATOM 791 N N . ARG A 1 109 ? 19.507 1.582 -13.259 1.00 96.81 109 ARG A N 1
ATOM 792 C CA . ARG A 1 109 ? 18.493 2.089 -12.334 1.00 96.81 109 ARG A CA 1
ATOM 793 C C . ARG A 1 109 ? 18.207 3.569 -12.582 1.00 96.81 109 ARG A C 1
ATOM 795 O O . ARG A 1 109 ? 19.131 4.327 -12.876 1.00 96.81 109 ARG A O 1
ATOM 802 N N . GLY A 1 110 ? 16.957 3.974 -12.386 1.00 96.00 110 GLY A N 1
ATOM 803 C CA . GLY A 1 110 ? 16.521 5.369 -12.381 1.00 96.00 110 GLY A CA 1
ATOM 804 C C . GLY A 1 110 ? 15.231 5.555 -11.587 1.00 96.00 110 GLY A C 1
ATOM 805 O O . GLY A 1 110 ? 14.766 4.632 -10.927 1.00 96.00 110 GLY A O 1
ATOM 806 N N . THR A 1 111 ? 14.656 6.750 -11.648 1.00 96.38 111 THR A N 1
ATOM 807 C CA . THR A 1 111 ? 13.417 7.105 -10.942 1.00 96.38 111 THR A CA 1
ATOM 808 C C . THR A 1 111 ? 12.411 7.632 -11.954 1.00 96.38 111 THR A C 1
ATOM 810 O O . THR A 1 111 ? 12.803 8.367 -12.866 1.00 96.38 111 THR A O 1
ATOM 813 N N . ALA A 1 112 ? 11.142 7.251 -11.812 1.00 97.12 112 ALA A N 1
ATOM 814 C CA . ALA A 1 112 ? 10.062 7.854 -12.583 1.00 97.12 112 ALA A CA 1
ATOM 815 C C . ALA A 1 112 ? 9.749 9.261 -12.055 1.00 97.12 112 ALA A C 1
ATOM 817 O O . ALA A 1 112 ? 9.676 9.482 -10.846 1.00 97.12 112 ALA A O 1
ATOM 818 N N . ASP A 1 113 ? 9.594 10.224 -12.958 1.00 97.62 113 ASP A N 1
ATOM 819 C CA . ASP A 1 113 ? 9.236 11.598 -12.616 1.00 97.62 113 ASP A CA 1
ATOM 820 C C . ASP A 1 113 ? 7.786 11.711 -12.104 1.00 97.62 113 ASP A C 1
ATOM 822 O O . ASP A 1 113 ? 7.077 10.717 -11.942 1.00 97.62 113 ASP A O 1
ATOM 826 N N . SER A 1 114 ? 7.329 12.934 -11.818 1.00 96.75 114 SER A N 1
ATOM 827 C CA . SER A 1 114 ? 5.966 13.184 -11.326 1.00 96.75 114 SER A CA 1
ATOM 828 C C . SER A 1 114 ? 4.865 12.795 -12.317 1.00 96.75 114 SER A C 1
ATOM 830 O O . SER A 1 114 ? 3.720 12.639 -11.904 1.00 96.75 114 SER A O 1
ATOM 832 N N . ASP A 1 115 ? 5.200 12.646 -13.600 1.00 96.25 115 ASP A N 1
ATOM 833 C CA . ASP A 1 115 ? 4.286 12.182 -14.646 1.00 96.25 115 ASP A CA 1
ATOM 834 C C . ASP A 1 115 ? 4.393 10.659 -14.860 1.00 96.25 115 ASP A C 1
ATOM 836 O O . ASP A 1 115 ? 3.756 10.115 -15.765 1.00 96.25 115 ASP A O 1
ATOM 840 N N . GLY A 1 116 ? 5.220 9.965 -14.073 1.00 95.81 116 GLY A N 1
ATOM 841 C CA . GLY A 1 116 ? 5.454 8.530 -14.192 1.00 95.81 116 GLY A CA 1
ATOM 842 C C . GLY A 1 116 ? 6.416 8.148 -15.316 1.00 95.81 116 GLY A C 1
ATOM 843 O O . GLY A 1 116 ? 6.508 6.968 -15.643 1.00 95.81 116 GLY A O 1
ATOM 844 N N . ARG A 1 117 ? 7.140 9.088 -15.938 1.00 97.62 117 ARG A N 1
ATOM 845 C CA . ARG A 1 117 ? 8.095 8.782 -17.021 1.00 97.62 117 ARG A CA 1
ATOM 846 C C . ARG A 1 117 ? 9.504 8.602 -16.481 1.00 97.62 117 ARG A C 1
ATOM 848 O O . ARG A 1 117 ? 9.942 9.342 -15.607 1.00 97.62 117 ARG A O 1
ATOM 855 N N . PHE A 1 118 ? 10.265 7.673 -17.052 1.00 97.12 118 PHE A N 1
ATOM 856 C CA . PHE A 1 118 ? 11.688 7.527 -16.750 1.00 97.12 118 PHE A CA 1
ATOM 857 C C . PHE A 1 118 ? 12.538 7.495 -18.021 1.00 97.12 118 PHE A C 1
ATOM 859 O O . PHE A 1 118 ? 12.138 6.958 -19.055 1.00 97.12 118 PHE A O 1
ATOM 866 N N . ALA A 1 119 ? 13.749 8.047 -17.922 1.00 97.44 119 ALA A N 1
ATOM 867 C CA . ALA A 1 119 ? 14.791 7.912 -18.930 1.00 97.44 119 ALA A CA 1
ATOM 868 C C . ALA A 1 119 ? 16.171 7.907 -18.263 1.00 97.44 119 ALA A C 1
ATOM 870 O O . ALA A 1 119 ? 16.546 8.874 -17.599 1.00 97.44 119 ALA A O 1
ATOM 871 N N . PHE A 1 120 ? 16.942 6.835 -18.434 1.00 97.44 120 PHE A N 1
ATOM 872 C CA . PHE A 1 120 ? 18.301 6.747 -17.889 1.00 97.44 120 PHE A CA 1
ATOM 873 C C . PHE A 1 120 ? 19.193 5.841 -18.731 1.00 97.44 120 PHE A C 1
ATOM 875 O O . PHE A 1 120 ? 18.714 4.999 -19.488 1.00 97.44 120 PHE A O 1
ATOM 882 N N . ARG A 1 121 ? 20.512 6.018 -18.609 1.00 96.12 121 ARG A N 1
ATOM 883 C CA . ARG A 1 121 ? 21.489 5.158 -19.282 1.00 96.12 121 ARG A CA 1
ATOM 884 C C . ARG A 1 121 ? 21.836 3.962 -18.400 1.00 96.12 121 ARG A C 1
ATOM 886 O O . ARG A 1 121 ? 22.095 4.137 -17.210 1.00 96.12 121 ARG A O 1
ATOM 893 N N . THR A 1 122 ? 21.876 2.764 -18.975 1.00 96.50 122 THR A N 1
ATOM 894 C CA . THR A 1 122 ? 22.409 1.584 -18.288 1.00 96.50 122 THR A CA 1
ATOM 895 C C . THR A 1 122 ? 23.892 1.776 -17.989 1.00 96.50 122 THR A C 1
ATOM 897 O O . THR A 1 122 ? 24.627 2.414 -18.744 1.00 96.50 122 THR A O 1
ATOM 900 N N . THR A 1 123 ? 24.333 1.250 -16.853 1.00 95.81 123 THR A N 1
ATOM 901 C CA . THR A 1 123 ? 25.715 1.392 -16.376 1.00 95.81 123 THR A CA 1
ATOM 902 C C . THR A 1 123 ? 26.524 0.128 -16.583 1.00 95.81 123 THR A C 1
ATOM 904 O O . THR A 1 123 ? 27.751 0.178 -16.509 1.00 95.81 123 THR A O 1
ATOM 907 N N . VAL A 1 124 ? 25.856 -0.993 -16.860 1.00 94.50 124 VAL A N 1
ATOM 908 C CA . VAL A 1 124 ? 26.535 -2.246 -17.154 1.00 94.50 124 VAL A CA 1
ATOM 909 C C . VAL A 1 124 ? 26.225 -2.697 -18.576 1.00 94.50 124 VAL A C 1
ATOM 911 O O . VAL A 1 124 ? 25.047 -2.764 -18.936 1.00 94.50 124 VAL A O 1
ATOM 914 N N . PRO A 1 125 ? 27.258 -2.983 -19.388 1.00 92.31 125 PRO A N 1
ATOM 915 C CA . PRO A 1 125 ? 27.056 -3.386 -20.764 1.00 92.31 125 PRO A CA 1
ATOM 916 C C . PRO A 1 125 ? 26.405 -4.766 -20.859 1.00 92.31 125 PRO A C 1
ATOM 918 O O . PRO A 1 125 ? 26.646 -5.645 -20.030 1.00 92.31 125 PRO A O 1
ATOM 921 N N . LEU A 1 126 ? 25.587 -4.937 -21.892 1.00 88.94 126 LEU A N 1
ATOM 922 C CA . LEU A 1 126 ? 25.102 -6.233 -22.341 1.00 88.94 126 LEU A CA 1
ATOM 923 C C . LEU A 1 126 ? 26.092 -6.838 -23.340 1.00 88.94 126 LEU A C 1
ATOM 925 O O . LEU A 1 126 ? 26.641 -6.137 -24.193 1.00 88.94 126 LEU A O 1
ATOM 929 N N . GLU A 1 127 ? 26.277 -8.152 -23.254 1.00 86.94 127 GLU A N 1
ATOM 930 C CA . GLU A 1 127 ? 27.066 -8.913 -24.226 1.00 86.94 127 GLU A CA 1
ATOM 931 C C . GLU A 1 127 ? 26.404 -8.915 -25.621 1.00 86.94 127 GLU A C 1
ATOM 933 O O . GLU A 1 127 ? 25.215 -8.624 -25.752 1.00 86.94 127 GLU A O 1
ATOM 938 N N . PRO A 1 128 ? 27.111 -9.256 -26.708 1.00 81.25 128 PRO A N 1
ATOM 939 C CA . PRO A 1 128 ? 26.480 -9.397 -28.017 1.00 81.25 128 PRO A CA 1
ATOM 940 C C . PRO A 1 128 ? 25.429 -10.518 -28.034 1.00 81.25 128 PRO A C 1
ATOM 942 O O . PRO A 1 128 ? 25.724 -11.659 -27.685 1.00 81.25 128 PRO A O 1
ATOM 945 N N . GLY A 1 129 ? 24.216 -10.218 -28.502 1.00 80.00 129 GLY A N 1
ATOM 946 C CA . GLY A 1 129 ? 23.156 -11.214 -28.667 1.00 80.00 129 GLY A CA 1
ATOM 947 C C . GLY A 1 129 ? 21.773 -10.700 -28.287 1.00 80.00 129 GLY A C 1
ATOM 948 O O . GLY A 1 129 ? 21.587 -9.522 -27.990 1.00 80.00 129 GLY A O 1
ATOM 949 N N . ALA A 1 130 ? 20.792 -11.600 -28.332 1.00 81.44 130 ALA A N 1
ATOM 950 C CA . ALA A 1 130 ? 19.452 -11.317 -27.838 1.00 81.44 130 ALA A CA 1
ATOM 951 C C . ALA A 1 130 ? 19.433 -11.428 -26.308 1.00 81.44 130 ALA A C 1
ATOM 953 O O . ALA A 1 130 ? 19.875 -12.437 -25.761 1.00 81.44 130 ALA A O 1
ATOM 954 N N . HIS A 1 131 ? 18.877 -10.416 -25.644 1.00 81.81 131 HIS A N 1
ATOM 955 C CA . HIS A 1 131 ? 18.700 -10.378 -24.193 1.00 81.81 131 HIS A CA 1
ATOM 956 C C . HIS A 1 131 ? 17.226 -10.247 -23.858 1.00 81.81 131 HIS A C 1
ATOM 958 O O . HIS A 1 131 ? 16.516 -9.453 -24.475 1.00 81.81 131 HIS A O 1
ATOM 964 N N . LEU A 1 132 ? 16.779 -11.002 -22.859 1.00 83.50 132 LEU A N 1
ATOM 965 C CA . LEU A 1 132 ? 15.515 -10.729 -22.195 1.00 83.50 132 LEU A CA 1
ATOM 966 C C . LEU A 1 132 ? 15.794 -9.752 -21.055 1.00 83.50 132 LEU A C 1
ATOM 968 O O . LEU A 1 132 ? 16.675 -10.005 -20.235 1.00 83.50 132 LEU A O 1
ATOM 972 N N . LEU A 1 133 ? 15.056 -8.648 -21.020 1.00 86.69 133 LEU A N 1
ATOM 973 C CA . LEU A 1 133 ? 15.141 -7.669 -19.945 1.00 86.69 133 LEU A CA 1
ATOM 974 C C . LEU A 1 133 ? 13.878 -7.740 -19.097 1.00 86.69 133 LEU A C 1
ATOM 976 O O . LEU A 1 133 ? 12.775 -7.855 -19.631 1.00 86.69 133 LEU A O 1
ATOM 980 N N . SER A 1 134 ? 14.046 -7.632 -17.784 1.00 86.50 134 SER A N 1
ATOM 981 C CA . SER A 1 134 ? 12.935 -7.417 -16.857 1.00 86.50 134 SER A CA 1
ATOM 982 C C . SER A 1 134 ? 13.050 -6.040 -16.222 1.00 86.50 134 SER A C 1
ATOM 984 O O . SER A 1 134 ? 14.153 -5.618 -15.859 1.00 86.50 134 SER A O 1
ATOM 986 N N . VAL A 1 135 ? 11.910 -5.380 -16.053 1.00 87.00 135 VAL A N 1
ATOM 987 C CA . VAL A 1 135 ? 11.785 -4.089 -15.382 1.00 87.00 135 VAL A CA 1
ATOM 988 C C . VAL A 1 135 ? 10.929 -4.259 -14.127 1.00 87.00 135 VAL A C 1
ATOM 990 O O . VAL A 1 135 ? 9.897 -4.924 -14.165 1.00 87.00 135 VAL A O 1
ATOM 993 N N . VAL A 1 136 ? 11.387 -3.693 -13.013 1.00 87.25 136 VAL A N 1
ATOM 994 C CA . VAL A 1 136 ? 10.660 -3.625 -11.733 1.00 87.25 136 VAL A CA 1
ATOM 995 C C . VAL A 1 136 ? 10.764 -2.200 -11.194 1.00 87.25 136 VAL A C 1
ATOM 997 O O . VAL A 1 136 ? 11.778 -1.549 -11.458 1.00 87.25 136 VAL A O 1
ATOM 1000 N N . ALA A 1 137 ? 9.733 -1.702 -10.515 1.00 81.44 137 ALA A N 1
ATOM 1001 C CA . ALA A 1 137 ? 9.651 -0.330 -10.016 1.00 81.44 137 ALA A CA 1
ATOM 1002 C C . ALA A 1 137 ? 9.092 -0.293 -8.595 1.00 81.44 137 ALA A C 1
ATOM 1004 O O . ALA A 1 137 ? 8.317 -1.226 -8.284 1.00 81.44 137 ALA A O 1
#

InterPro domains:
  IPR013783 Immunoglobulin-like fold [G3DSA:2.60.40.10] (1-68)
  IPR013783 Immunoglobulin-like fold [G3DSA:2.60.40.10] (69-137)
  IPR041498 Bacterial Ig domain [PF17936] (1-62)
  IPR041498 Bacterial Ig domain [PF17936] (68-131)

Nearest PDB structures (foldseek):
  7dm0-assembly1_B  TM=4.579E-01  e=3.246E-08  Staphylococcus aureus
  7c7u-assembly1_A  TM=4.063E-01  e=1.090E-05  Staphylococcus aureus
  5fmv-assembly2_B  TM=3.936E-01  e=3.759E-01  Homo sapiens
  8av2-assembly1_A  TM=3.156E-01  e=6.878E-02  Mus musculus
  7y6e-assembly2_B  TM=3.417E-01  e=2.906E-01  Chelicerata

Organism: NCBI:txid325776

pLDDT: mean 94.2, std 4.19, range [80.0, 98.25]

Foldseek 3Di:
DAAQWKKWKAFPVRHTQWIDGQHNVRDDDTDGPDDDDAAKTKMWIWTADPVGDIDDIDIDIDGDDPDDWDFWDWPDWDPDDPQKTKTKTFGPAQDKKFKAWPVRHTQDIDGQHRVRIDIDMGPHGDDPDDIDMDMGD